Protein AF-A0A920SJ01-F1 (afdb_monomer_lite)

Structure (mmCIF, N/CA/C/O backbone):
data_AF-A0A920SJ01-F1
#
_entry.id   AF-A0A920SJ01-F1
#
loop_
_atom_site.group_PDB
_atom_site.id
_atom_site.type_symbol
_atom_site.label_atom_id
_atom_site.label_alt_id
_atom_site.label_comp_id
_atom_site.label_asym_id
_atom_site.label_entity_id
_atom_site.label_seq_id
_atom_site.pdbx_PDB_ins_code
_atom_site.Cartn_x
_atom_site.Cartn_y
_atom_site.Cartn_z
_atom_site.occupancy
_atom_site.B_iso_or_equiv
_atom_site.auth_seq_id
_atom_site.auth_comp_id
_atom_site.auth_asym_id
_atom_site.auth_atom_id
_atom_site.pdbx_PDB_model_num
ATOM 1 N N . MET A 1 1 ? 3.110 -0.658 -8.642 1.00 68.75 1 MET A N 1
ATOM 2 C CA . MET A 1 1 ? 3.047 -0.247 -10.064 1.00 68.75 1 MET A CA 1
ATOM 3 C C . MET A 1 1 ? 2.087 -1.084 -10.878 1.00 68.75 1 MET A C 1
ATOM 5 O O . MET A 1 1 ? 1.029 -0.572 -11.204 1.00 68.75 1 MET A O 1
ATOM 9 N N . LEU A 1 2 ? 2.403 -2.354 -11.153 1.00 75.12 2 LEU A N 1
ATOM 10 C CA . LEU A 1 2 ? 1.508 -3.231 -11.919 1.00 75.12 2 LEU A CA 1
ATOM 11 C C . LEU A 1 2 ? 0.122 -3.350 -11.266 1.00 75.12 2 LEU A C 1
ATOM 13 O O . LEU A 1 2 ? -0.879 -3.218 -11.954 1.00 75.12 2 LEU A O 1
ATOM 17 N N . PHE A 1 3 ? 0.070 -3.457 -9.933 1.00 76.31 3 PHE A N 1
ATOM 18 C CA . PHE A 1 3 ? -1.186 -3.419 -9.176 1.00 76.31 3 PHE A CA 1
ATOM 19 C C . PHE A 1 3 ? -1.975 -2.109 -9.367 1.00 76.31 3 PHE A C 1
ATOM 21 O O . PHE A 1 3 ? -3.155 -2.144 -9.679 1.00 76.31 3 PHE A O 1
ATOM 28 N N . VAL A 1 4 ? -1.325 -0.945 -9.260 1.00 74.44 4 VAL A N 1
ATOM 29 C CA . VAL A 1 4 ? -1.982 0.368 -9.433 1.00 74.44 4 VAL A CA 1
ATOM 30 C C . VAL A 1 4 ? -2.576 0.507 -10.838 1.00 74.44 4 VAL A C 1
ATOM 32 O O . VAL A 1 4 ? -3.744 0.849 -10.979 1.00 74.44 4 VAL A O 1
ATOM 35 N N . LEU A 1 5 ? -1.818 0.136 -11.874 1.00 72.31 5 LEU A N 1
ATOM 36 C CA . LEU A 1 5 ? -2.299 0.119 -13.261 1.00 72.31 5 LEU A CA 1
ATOM 37 C C . LEU A 1 5 ? -3.414 -0.909 -13.477 1.00 72.31 5 LEU A C 1
ATOM 39 O O . LEU A 1 5 ? -4.327 -0.677 -14.262 1.00 72.31 5 LEU A O 1
ATOM 43 N N . ARG A 1 6 ? -3.368 -2.049 -12.782 1.00 74.19 6 ARG A N 1
ATOM 44 C CA . ARG A 1 6 ? -4.427 -3.061 -12.848 1.00 74.19 6 ARG A CA 1
ATOM 45 C C . ARG A 1 6 ? -5.753 -2.530 -12.303 1.00 74.19 6 ARG A C 1
ATOM 47 O O . ARG A 1 6 ? -6.789 -2.819 -12.901 1.00 74.19 6 ARG A O 1
ATOM 54 N N . ILE A 1 7 ? -5.712 -1.793 -11.191 1.00 71.25 7 ILE A N 1
ATOM 55 C CA . ILE A 1 7 ? -6.897 -1.236 -10.525 1.00 71.25 7 ILE A CA 1
ATOM 56 C C . ILE A 1 7 ? -7.436 -0.017 -11.282 1.00 71.25 7 ILE A C 1
ATOM 58 O O . ILE A 1 7 ? -8.628 0.044 -11.571 1.00 71.25 7 ILE A O 1
ATOM 62 N N . TRP A 1 8 ? -6.567 0.934 -11.631 1.00 71.12 8 TRP A N 1
ATOM 63 C CA . TRP A 1 8 ? -6.970 2.246 -12.158 1.00 71.12 8 TRP A CA 1
ATOM 64 C C . TRP A 1 8 ? -6.822 2.388 -13.673 1.00 71.12 8 TRP A C 1
ATOM 66 O O . TRP A 1 8 ? -7.161 3.426 -14.243 1.00 71.12 8 TRP A O 1
ATOM 76 N N . GLY A 1 9 ? -6.329 1.358 -14.355 1.00 66.38 9 GLY A N 1
ATOM 77 C CA . GLY A 1 9 ? -6.113 1.400 -15.791 1.00 66.38 9 GLY A CA 1
ATOM 78 C C . GLY A 1 9 ? -4.948 2.310 -16.172 1.00 66.38 9 GLY A C 1
ATOM 79 O O . GLY A 1 9 ? -3.926 2.370 -15.491 1.00 66.38 9 GLY A O 1
ATOM 80 N N . SER A 1 10 ? -5.076 2.985 -17.314 1.00 67.25 10 SER A N 1
ATOM 81 C CA . SER A 1 10 ? -3.985 3.806 -17.837 1.00 67.25 10 SER A CA 1
ATOM 82 C C . SER A 1 10 ? -3.883 5.156 -17.131 1.00 67.25 10 SER A C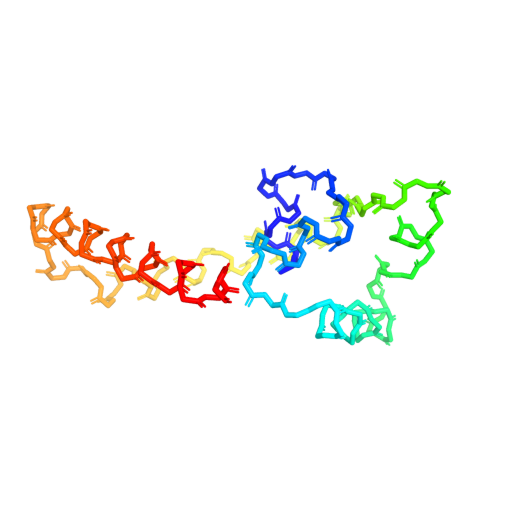 1
ATOM 84 O O . SER A 1 10 ? -4.885 5.856 -17.037 1.00 67.25 10 SER A O 1
ATOM 86 N N . GLN A 1 11 ? -2.682 5.547 -16.701 1.00 67.31 11 GLN A N 1
ATOM 87 C CA . GLN A 1 11 ? -2.461 6.716 -15.837 1.00 67.31 11 GLN A CA 1
ATOM 88 C C . GLN A 1 11 ? -1.304 7.588 -16.333 1.00 67.31 11 GLN A C 1
ATOM 90 O O . GLN A 1 11 ? -0.318 7.069 -16.855 1.00 67.31 11 GLN A O 1
ATOM 95 N N . GLU A 1 12 ? -1.392 8.909 -16.153 1.00 71.06 12 GLU A N 1
ATOM 96 C CA . GLU A 1 12 ? -0.252 9.813 -16.376 1.00 71.06 12 GLU A CA 1
ATOM 97 C C . GLU A 1 12 ? 0.899 9.454 -15.425 1.00 71.06 12 GLU A C 1
ATOM 99 O O . GLU A 1 12 ? 0.649 9.205 -14.249 1.00 71.06 12 GLU A O 1
ATOM 104 N N . SER A 1 13 ? 2.163 9.487 -15.858 1.00 72.00 13 SER A N 1
ATOM 105 C CA . SER A 1 13 ? 3.298 9.069 -15.003 1.00 72.00 13 SER A CA 1
ATOM 106 C C . SER A 1 13 ? 3.364 9.794 -13.650 1.00 72.00 13 SER A C 1
ATOM 108 O O . SER A 1 13 ? 3.711 9.194 -12.636 1.00 72.00 13 SER A O 1
ATOM 110 N N . ARG A 1 14 ? 2.997 11.082 -13.601 1.00 73.19 14 ARG A N 1
ATOM 111 C CA . ARG A 1 14 ? 2.929 11.840 -12.339 1.00 73.19 14 ARG A CA 1
ATOM 112 C C . ARG A 1 14 ? 1.801 11.342 -11.431 1.00 73.19 14 ARG A C 1
ATOM 114 O O . ARG A 1 14 ? 2.002 11.241 -10.226 1.00 73.19 14 ARG A O 1
ATOM 121 N N . GLN A 1 15 ? 0.640 11.040 -12.006 1.00 73.69 15 GLN A N 1
ATOM 122 C CA . GLN A 1 15 ? -0.504 10.511 -11.269 1.00 73.69 15 GLN A CA 1
ATOM 123 C C . GLN A 1 15 ? -0.214 9.096 -10.765 1.00 73.69 15 GLN A C 1
ATOM 125 O O . GLN A 1 15 ? -0.416 8.809 -9.594 1.00 73.69 15 GLN A O 1
ATOM 130 N N . LEU A 1 16 ? 0.384 8.263 -11.612 1.00 78.19 16 LEU A N 1
ATOM 131 C CA . LEU A 1 16 ? 0.810 6.912 -11.279 1.00 78.19 16 LEU A CA 1
ATOM 132 C C . LEU A 1 16 ? 1.814 6.887 -10.113 1.00 78.19 16 LEU A C 1
ATOM 134 O O . LEU A 1 16 ? 1.708 6.044 -9.224 1.00 78.19 16 LEU A O 1
ATOM 138 N N . ALA A 1 17 ? 2.781 7.811 -10.100 1.00 79.44 17 ALA A N 1
ATOM 139 C CA . ALA A 1 17 ? 3.722 7.960 -8.990 1.00 79.44 17 ALA A CA 1
ATOM 140 C C . ALA A 1 17 ? 2.999 8.312 -7.678 1.00 79.44 17 ALA A C 1
ATOM 142 O O . ALA A 1 17 ? 3.261 7.683 -6.653 1.00 79.44 17 ALA A O 1
ATOM 143 N N . GLY A 1 18 ? 2.053 9.257 -7.739 1.00 79.12 18 GLY A N 1
ATOM 144 C CA . GLY A 1 18 ? 1.209 9.636 -6.604 1.00 79.12 18 GLY A CA 1
ATOM 145 C C . GLY A 1 18 ? 0.364 8.472 -6.082 1.00 79.12 18 GLY A C 1
ATOM 146 O O . GLY A 1 18 ? 0.409 8.173 -4.896 1.00 79.12 18 GLY A O 1
ATOM 147 N N . GLU A 1 19 ? -0.321 7.747 -6.968 1.00 79.44 19 GLU A N 1
ATOM 148 C CA . GLU A 1 19 ? -1.168 6.597 -6.610 1.00 79.44 19 GLU A CA 1
ATOM 149 C C . GLU A 1 19 ? -0.380 5.420 -6.013 1.00 79.44 19 GLU A C 1
ATOM 151 O O . GLU A 1 19 ? -0.945 4.583 -5.312 1.00 79.44 19 GLU A O 1
ATOM 156 N N . ALA A 1 20 ? 0.927 5.339 -6.266 1.00 78.75 20 ALA A N 1
ATOM 157 C CA . ALA A 1 20 ? 1.799 4.357 -5.628 1.00 78.75 20 ALA A CA 1
ATOM 158 C C . ALA A 1 20 ? 2.577 4.875 -4.420 1.00 78.75 20 ALA A C 1
ATOM 160 O O . ALA A 1 20 ? 3.350 4.101 -3.855 1.00 78.75 20 ALA A O 1
ATOM 161 N N . GLY A 1 21 ? 2.423 6.149 -4.049 1.00 78.31 21 GLY A N 1
ATOM 162 C CA . GLY A 1 21 ? 3.159 6.749 -2.936 1.00 78.31 21 GLY A CA 1
ATOM 163 C C . GLY A 1 21 ? 4.676 6.754 -3.145 1.00 78.31 21 GLY A C 1
ATOM 164 O O . GLY A 1 21 ? 5.432 6.552 -2.197 1.00 78.31 21 GLY A O 1
ATOM 165 N N . ILE A 1 22 ? 5.145 6.928 -4.386 1.00 80.25 22 ILE A N 1
ATOM 166 C CA . ILE A 1 22 ? 6.578 6.961 -4.717 1.00 80.25 22 ILE A CA 1
ATOM 167 C C . ILE A 1 22 ? 6.952 8.238 -5.468 1.00 80.25 22 ILE A C 1
ATOM 169 O O . ILE A 1 22 ? 6.139 8.843 -6.162 1.00 80.25 22 ILE A O 1
ATOM 173 N N . SER A 1 23 ? 8.226 8.632 -5.392 1.00 80.06 23 SER A N 1
ATOM 174 C CA . SER A 1 23 ? 8.729 9.756 -6.188 1.00 80.06 23 SER A CA 1
ATOM 175 C C . SER A 1 23 ? 8.736 9.435 -7.692 1.00 80.06 23 SER A C 1
ATOM 177 O O . SER A 1 23 ? 8.873 8.277 -8.099 1.00 80.06 23 SER A O 1
ATOM 179 N N . GLY A 1 24 ? 8.689 10.466 -8.544 1.00 74.81 24 GLY A N 1
ATOM 180 C CA . GLY A 1 24 ? 8.811 10.293 -9.999 1.00 74.81 24 GLY A CA 1
ATOM 181 C C . GLY A 1 24 ? 10.149 9.674 -10.438 1.00 74.81 24 GLY A C 1
ATOM 182 O O . GLY A 1 24 ? 10.194 8.894 -11.392 1.00 74.81 24 GLY A O 1
ATOM 183 N N . GLY A 1 25 ? 11.237 9.952 -9.708 1.00 74.75 25 GLY A N 1
ATOM 184 C CA . GLY A 1 25 ? 12.541 9.322 -9.942 1.00 74.75 25 GLY A CA 1
ATOM 185 C C . GLY A 1 25 ? 12.52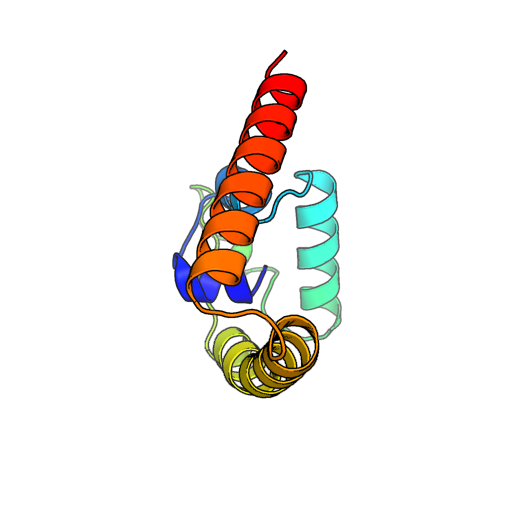5 7.827 -9.614 1.00 74.75 25 GLY A C 1
ATOM 186 O O . GLY A 1 25 ? 13.012 7.012 -10.399 1.00 74.75 25 GLY A O 1
ATOM 187 N N . THR A 1 26 ? 11.879 7.451 -8.505 1.00 81.88 26 THR A N 1
ATOM 188 C CA . THR A 1 26 ? 11.675 6.047 -8.115 1.00 81.88 26 THR A CA 1
ATOM 189 C C . THR A 1 26 ? 10.815 5.312 -9.141 1.00 81.88 26 THR A C 1
ATOM 191 O O . THR A 1 26 ? 11.165 4.207 -9.548 1.00 81.88 26 THR A O 1
ATOM 194 N N . LEU A 1 27 ? 9.729 5.936 -9.610 1.00 81.31 27 LEU A N 1
ATOM 195 C CA . LEU A 1 27 ? 8.882 5.377 -10.663 1.00 81.31 27 LEU A CA 1
ATOM 196 C C . LEU A 1 27 ? 9.692 5.076 -11.930 1.00 81.31 27 LEU A C 1
ATOM 198 O O . LEU A 1 27 ? 9.597 3.976 -12.470 1.00 81.31 27 LEU A O 1
ATOM 202 N N . THR A 1 28 ? 10.523 6.025 -12.365 1.00 78.31 28 THR A N 1
ATOM 203 C CA . THR A 1 28 ? 11.383 5.858 -13.547 1.00 78.31 28 THR A CA 1
ATOM 204 C C . THR A 1 28 ? 12.315 4.652 -13.387 1.00 78.31 28 THR A C 1
ATOM 206 O O . THR A 1 28 ? 12.345 3.783 -14.256 1.00 78.31 28 THR A O 1
ATOM 209 N N . GLY A 1 29 ? 12.993 4.523 -12.240 1.00 80.75 29 GLY A N 1
ATOM 210 C CA . GLY A 1 29 ? 13.888 3.388 -11.977 1.00 80.75 29 GLY A CA 1
ATOM 211 C C . GLY A 1 29 ? 13.176 2.029 -11.887 1.00 80.75 29 GLY A C 1
ATOM 212 O O . GLY A 1 29 ? 13.735 1.001 -12.287 1.00 80.75 29 GLY A O 1
ATOM 213 N N . VAL A 1 30 ? 11.931 2.002 -11.396 1.00 82.50 30 VAL A N 1
ATOM 214 C CA . VAL A 1 30 ? 11.086 0.796 -11.394 1.00 82.50 30 VAL A CA 1
ATOM 215 C C . VAL A 1 30 ? 10.703 0.401 -12.821 1.00 82.50 30 VAL A C 1
ATOM 217 O O . VAL A 1 30 ? 10.845 -0.770 -13.173 1.00 82.50 30 VAL A O 1
ATOM 220 N N . LEU A 1 31 ? 10.275 1.356 -13.654 1.00 77.88 31 LEU A N 1
ATOM 221 C CA . LEU A 1 31 ? 9.932 1.107 -15.059 1.00 77.88 31 LEU A CA 1
ATOM 222 C C . LEU A 1 31 ? 11.143 0.602 -15.859 1.00 77.88 31 LEU A C 1
ATOM 224 O O . LEU A 1 31 ? 11.018 -0.389 -16.576 1.00 77.88 31 LEU A O 1
ATOM 228 N N . ASP A 1 32 ? 12.327 1.186 -15.658 1.00 78.81 32 ASP A N 1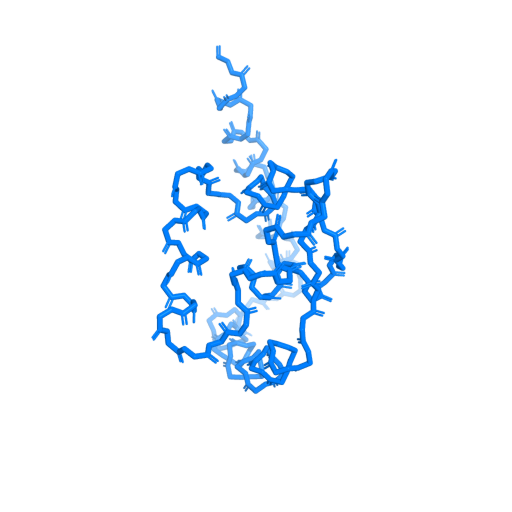
ATOM 229 C CA . ASP A 1 32 ? 13.575 0.712 -16.279 1.00 78.81 32 ASP A CA 1
ATOM 230 C C . ASP A 1 32 ? 13.955 -0.705 -15.826 1.00 78.81 32 ASP A C 1
ATOM 232 O O . ASP A 1 32 ? 14.507 -1.507 -16.583 1.00 78.81 32 ASP A O 1
ATOM 236 N N . THR A 1 33 ? 13.677 -1.036 -14.563 1.00 83.56 33 THR A N 1
ATOM 237 C CA . THR A 1 33 ? 13.961 -2.367 -14.016 1.00 83.56 33 THR A CA 1
ATOM 238 C C . THR A 1 33 ? 13.035 -3.431 -14.585 1.00 83.56 33 THR A C 1
ATOM 240 O O . THR A 1 33 ? 13.493 -4.541 -14.859 1.00 83.56 33 THR A O 1
ATOM 243 N N . LEU A 1 34 ? 11.758 -3.107 -14.774 1.00 76.62 34 LEU A N 1
ATOM 244 C CA . LEU A 1 34 ? 10.811 -3.991 -15.448 1.00 76.62 34 LEU A CA 1
ATOM 245 C C . LEU A 1 34 ? 11.237 -4.229 -16.908 1.00 76.62 34 LEU A C 1
ATOM 247 O O . LEU A 1 34 ? 11.248 -5.379 -17.349 1.00 76.62 34 LEU A O 1
ATOM 251 N N . GLU A 1 35 ? 11.731 -3.192 -17.591 1.00 74.12 35 GLU A N 1
ATOM 252 C CA . GLU A 1 35 ? 12.099 -3.246 -19.012 1.00 74.12 35 GLU A CA 1
ATOM 253 C C . GLU A 1 35 ? 13.302 -4.165 -19.199 1.00 74.12 35 GLU A C 1
ATOM 255 O O . GLU A 1 35 ? 13.285 -5.103 -19.996 1.00 74.12 35 GLU A O 1
ATOM 260 N N . ARG A 1 36 ? 14.317 -3.976 -18.350 1.00 78.88 36 ARG A N 1
ATOM 261 C CA . ARG A 1 36 ? 15.505 -4.832 -18.289 1.00 78.88 36 ARG A CA 1
ATOM 262 C C . ARG A 1 36 ? 15.176 -6.296 -17.983 1.00 78.88 36 ARG A C 1
ATOM 264 O O . ARG A 1 36 ? 15.930 -7.179 -18.376 1.00 78.88 36 ARG A O 1
ATOM 271 N N . LYS A 1 37 ? 14.078 -6.566 -17.272 1.00 79.94 37 LYS A N 1
ATOM 272 C CA . LYS A 1 37 ? 13.621 -7.926 -16.950 1.00 79.94 37 LYS A CA 1
ATOM 273 C C . LYS A 1 37 ? 12.748 -8.549 -18.048 1.00 79.94 37 LYS A C 1
ATOM 275 O O . LYS A 1 37 ? 12.195 -9.619 -17.823 1.00 79.94 37 LYS A O 1
ATOM 280 N N . GLY A 1 38 ? 12.635 -7.909 -19.214 1.00 66.38 38 GLY A N 1
ATOM 281 C CA . GLY A 1 38 ? 11.857 -8.413 -20.347 1.00 66.38 38 GLY A CA 1
ATOM 282 C C . GLY A 1 38 ? 10.355 -8.170 -20.219 1.00 66.38 38 GLY A C 1
ATOM 283 O O . GLY A 1 38 ? 9.586 -8.671 -21.035 1.00 66.38 38 GLY A O 1
ATOM 284 N N . TRP A 1 39 ? 9.931 -7.392 -19.221 1.00 65.50 39 TRP A N 1
ATOM 285 C CA . TRP A 1 39 ? 8.552 -6.939 -19.124 1.00 65.50 39 TRP A CA 1
ATOM 286 C C . TRP A 1 39 ? 8.403 -5.699 -20.001 1.00 65.50 39 TRP A C 1
ATOM 288 O O . TRP A 1 39 ? 9.258 -4.815 -19.947 1.00 65.50 39 TRP A O 1
ATOM 298 N N . PRO A 1 40 ? 7.352 -5.594 -20.823 1.00 56.72 40 PRO A N 1
ATOM 299 C CA . PRO A 1 40 ? 7.164 -4.426 -21.669 1.00 56.72 40 PRO A CA 1
ATOM 300 C C . PRO A 1 40 ? 6.862 -3.207 -20.792 1.00 56.72 40 PRO A C 1
ATOM 302 O O . PRO A 1 40 ? 5.726 -2.975 -20.400 1.00 56.72 40 PRO A O 1
ATOM 305 N N . SER A 1 41 ? 7.893 -2.432 -20.462 1.00 59.19 41 SER A N 1
ATOM 306 C CA . SER A 1 41 ? 7.774 -1.185 -19.691 1.00 59.19 41 SER A CA 1
ATOM 307 C C . SER A 1 41 ? 8.580 -0.020 -20.270 1.00 59.19 41 SER A C 1
ATOM 309 O O . SER A 1 41 ? 8.687 1.033 -19.648 1.00 59.19 41 SER A O 1
ATOM 311 N N . GLY A 1 42 ? 9.082 -0.182 -21.493 1.00 51.31 42 GLY A N 1
ATOM 312 C CA . GLY A 1 42 ? 9.805 0.846 -22.234 1.00 51.31 42 GLY A CA 1
ATOM 313 C C . GLY A 1 42 ? 8.929 1.565 -23.240 1.00 51.31 42 GLY A C 1
ATOM 314 O O . GLY A 1 42 ? 8.400 2.632 -22.964 1.00 51.31 42 GLY A O 1
ATOM 315 N N . GLU A 1 43 ? 8.743 0.988 -24.427 1.00 43.84 43 GLU A N 1
ATOM 316 C CA . GLU A 1 43 ? 8.075 1.687 -25.531 1.00 43.84 43 GLU A CA 1
ATOM 317 C C . GLU A 1 43 ? 6.557 1.846 -25.368 1.00 43.84 43 GLU A C 1
ATOM 319 O O . GLU A 1 43 ? 6.056 2.904 -25.712 1.00 43.84 43 GLU A O 1
ATOM 324 N N . GLN A 1 44 ? 5.807 0.892 -24.808 1.00 47.72 44 GLN A N 1
ATOM 325 C CA . GLN A 1 44 ? 4.350 1.063 -24.598 1.00 47.72 44 GLN A CA 1
ATOM 326 C C . GLN A 1 44 ? 4.003 1.976 -23.409 1.00 47.72 44 GLN A C 1
ATOM 328 O O . GLN A 1 44 ? 2.905 2.521 -23.350 1.00 47.72 44 GLN A O 1
ATOM 333 N N . PHE A 1 45 ? 4.949 2.171 -22.486 1.00 51.00 45 PHE A N 1
ATOM 334 C CA . PHE A 1 45 ? 4.822 3.091 -21.351 1.00 51.00 45 PHE A CA 1
ATOM 335 C C . PHE A 1 45 ? 5.424 4.479 -21.643 1.00 51.00 45 PHE A C 1
ATOM 337 O O . PHE A 1 45 ? 4.968 5.467 -21.074 1.00 51.00 45 PHE A O 1
ATOM 344 N N . ARG A 1 46 ? 6.423 4.578 -22.542 1.00 43.97 46 ARG A N 1
ATOM 345 C CA . ARG A 1 46 ? 7.075 5.841 -22.955 1.00 43.97 46 ARG A CA 1
ATOM 346 C C . ARG A 1 46 ? 6.550 6.433 -24.267 1.00 43.97 46 ARG A C 1
ATOM 348 O O . ARG A 1 46 ? 6.579 7.653 -24.408 1.00 43.97 46 ARG A O 1
ATOM 355 N N . LYS A 1 47 ? 6.090 5.639 -25.245 1.00 42.53 47 LYS A N 1
ATOM 356 C CA . LYS A 1 47 ? 5.543 6.155 -26.517 1.00 42.53 47 LYS A CA 1
ATOM 357 C C . LYS A 1 47 ? 4.032 6.302 -26.440 1.00 42.53 47 LYS A C 1
ATOM 359 O O . LYS A 1 47 ? 3.331 5.476 -26.998 1.00 42.53 47 LYS A O 1
ATOM 364 N N . ILE A 1 48 ? 3.553 7.409 -25.885 1.00 43.12 48 ILE A N 1
ATOM 365 C CA . ILE A 1 48 ? 2.518 8.239 -26.523 1.00 43.12 48 ILE A CA 1
ATOM 366 C C . ILE A 1 48 ? 2.825 9.669 -26.078 1.00 43.12 48 ILE A C 1
ATOM 368 O O . ILE A 1 48 ? 3.075 9.899 -24.898 1.00 43.12 48 ILE A O 1
ATOM 372 N N . GLY A 1 49 ? 2.829 10.629 -27.007 1.00 40.34 49 GLY A N 1
ATOM 373 C CA . GLY A 1 49 ? 3.155 12.048 -26.789 1.00 40.34 49 GLY A CA 1
ATOM 374 C C . GLY A 1 49 ? 2.211 12.827 -25.857 1.00 40.34 49 GLY A C 1
ATOM 375 O O . GLY A 1 49 ? 2.002 14.014 -26.070 1.00 40.34 49 GLY A O 1
ATOM 376 N N . ALA A 1 50 ? 1.632 12.164 -24.853 1.00 45.00 50 ALA A N 1
ATOM 377 C CA . ALA A 1 50 ? 0.757 12.709 -23.823 1.00 45.00 50 ALA A CA 1
ATOM 378 C C . ALA A 1 50 ? 0.779 11.872 -22.515 1.00 45.00 50 ALA A C 1
ATOM 380 O O . ALA A 1 50 ? -0.260 11.711 -21.897 1.00 45.00 50 ALA A O 1
ATOM 381 N N . GLY A 1 51 ? 1.917 11.272 -22.130 1.00 51.19 51 GLY A N 1
ATOM 382 C CA . GLY A 1 51 ? 2.224 10.917 -20.728 1.00 51.19 51 GLY A CA 1
ATOM 383 C C . GLY A 1 51 ? 1.498 9.741 -20.043 1.00 51.19 51 GLY A C 1
ATOM 384 O O . GLY A 1 51 ? 1.790 9.480 -18.876 1.00 51.19 51 GLY A O 1
ATOM 385 N N . ARG A 1 52 ? 0.625 8.983 -20.723 1.00 50.66 52 ARG A N 1
ATOM 386 C CA . ARG A 1 52 ? -0.135 7.861 -20.121 1.00 50.66 52 ARG A CA 1
ATOM 387 C C . ARG A 1 52 ? 0.537 6.485 -20.247 1.00 50.66 52 ARG A C 1
ATOM 389 O O . ARG A 1 52 ? 0.840 6.034 -21.344 1.00 50.66 52 ARG A O 1
ATOM 396 N N . SER A 1 53 ? 0.663 5.793 -19.116 1.00 56.81 53 SER A N 1
ATOM 397 C CA . SER A 1 53 ? 1.088 4.394 -18.946 1.00 56.81 53 SER A CA 1
ATOM 398 C C . SER A 1 53 ? -0.101 3.443 -19.098 1.00 56.81 53 SER A C 1
ATOM 400 O O . SER A 1 53 ? -1.106 3.712 -18.457 1.00 56.81 53 SER A O 1
ATOM 402 N N . GLN A 1 54 ? -0.024 2.348 -19.872 1.00 56.50 54 GLN A N 1
ATOM 403 C CA . GLN A 1 54 ? -1.143 1.395 -20.049 1.00 56.50 54 GLN A CA 1
ATOM 404 C C . GLN A 1 54 ? -0.922 0.041 -19.344 1.00 56.50 54 GLN A C 1
ATOM 406 O O . GLN A 1 54 ? 0.208 -0.442 -19.310 1.00 56.50 54 GLN A O 1
ATOM 411 N N . PRO A 1 55 ? -1.974 -0.626 -18.824 1.00 59.38 55 PRO A N 1
ATOM 412 C CA . PRO A 1 55 ? -1.860 -1.978 -18.275 1.00 59.38 55 PRO A CA 1
ATOM 413 C C . PRO A 1 55 ? -1.529 -2.993 -19.377 1.00 59.38 55 PRO A C 1
ATOM 415 O O . PRO A 1 55 ? -2.185 -3.022 -20.417 1.00 59.38 55 PRO A O 1
ATOM 418 N N . HIS A 1 56 ? -0.543 -3.855 -19.134 1.00 65.75 56 HIS A N 1
ATOM 419 C CA . HIS A 1 56 ? -0.164 -4.931 -20.051 1.00 65.75 56 HIS A CA 1
ATOM 420 C C . HIS A 1 56 ? -0.715 -6.283 -19.574 1.00 65.75 56 HIS A C 1
ATOM 422 O O . HIS A 1 56 ? -0.773 -6.529 -18.369 1.00 65.75 56 HIS A O 1
ATOM 428 N N . SER A 1 57 ? -1.069 -7.182 -20.500 1.00 64.75 57 SER A N 1
ATOM 429 C CA . SER A 1 57 ? -1.650 -8.497 -20.180 1.00 64.75 57 SER A CA 1
ATOM 430 C C . SER A 1 57 ? -0.752 -9.333 -19.267 1.00 64.75 57 SER A C 1
ATOM 432 O O . SER A 1 57 ? -1.230 -9.809 -18.244 1.00 64.75 57 SER A O 1
ATOM 434 N N . ALA A 1 58 ? 0.555 -9.403 -19.539 1.00 64.50 58 ALA A N 1
ATOM 435 C CA . ALA A 1 58 ? 1.484 -10.115 -18.657 1.00 64.50 58 ALA A CA 1
ATOM 436 C C . ALA A 1 58 ? 1.601 -9.442 -17.272 1.00 64.50 58 ALA A C 1
ATOM 438 O O . ALA A 1 58 ? 1.751 -10.107 -16.253 1.00 64.50 58 ALA A O 1
ATOM 439 N N . GLY A 1 59 ? 1.480 -8.110 -17.203 1.00 67.19 59 GLY A N 1
ATOM 440 C CA . GLY A 1 59 ? 1.448 -7.393 -15.926 1.00 67.19 59 GLY A CA 1
ATOM 441 C C . GLY A 1 59 ? 0.200 -7.719 -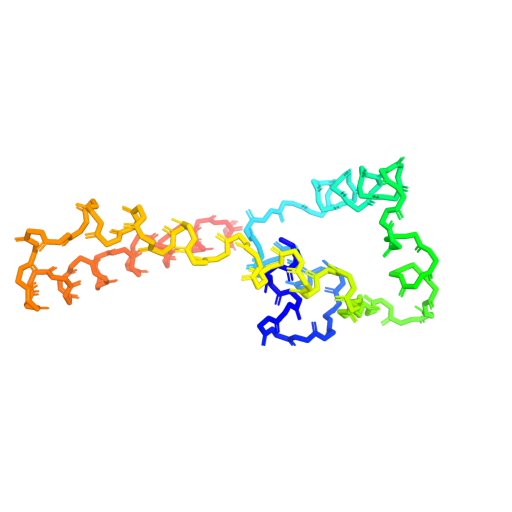15.102 1.00 67.19 59 GLY A C 1
ATOM 442 O O . GLY A 1 59 ? 0.289 -7.827 -13.882 1.00 67.19 59 GLY A O 1
ATOM 443 N N . ASN A 1 60 ? -0.943 -7.916 -15.765 1.00 71.25 60 ASN A N 1
ATOM 444 C CA . ASN A 1 60 ? -2.167 -8.370 -15.114 1.00 71.25 60 ASN A CA 1
ATOM 445 C C . ASN A 1 60 ? -2.018 -9.807 -14.608 1.00 71.25 60 ASN A C 1
ATOM 447 O O . ASN A 1 60 ? -2.370 -10.060 -13.465 1.00 71.25 60 ASN A O 1
ATOM 451 N N . GLU A 1 61 ? -1.446 -10.714 -15.404 1.00 76.44 61 GLU A N 1
ATOM 452 C CA . GLU A 1 61 ? -1.200 -12.108 -14.999 1.00 76.44 61 GLU A CA 1
ATOM 453 C C . GLU A 1 61 ? -0.351 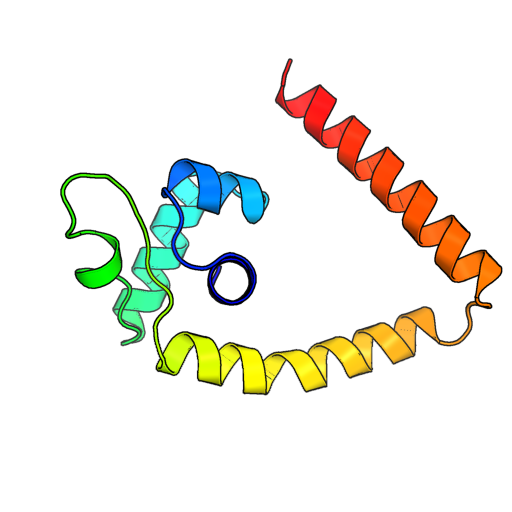-12.196 -13.724 1.00 76.44 61 GLU A C 1
ATOM 455 O O . GLU A 1 61 ? -0.723 -12.908 -12.796 1.00 76.44 61 GLU A O 1
ATOM 460 N N . VAL A 1 62 ? 0.715 -11.396 -13.613 1.00 80.31 62 VAL A N 1
ATOM 461 C CA . VAL A 1 62 ? 1.535 -11.331 -12.387 1.00 80.31 62 VAL A CA 1
ATOM 462 C C . VAL A 1 62 ? 0.729 -10.860 -11.181 1.00 80.31 62 VAL A C 1
ATOM 464 O O . VAL A 1 62 ? 0.899 -11.375 -10.079 1.00 80.31 62 VAL A O 1
ATOM 467 N N . VAL A 1 63 ? -0.129 -9.853 -11.357 1.00 82.06 63 VAL A N 1
ATOM 468 C CA . VAL A 1 63 ? -0.967 -9.363 -10.256 1.00 82.06 63 VAL A CA 1
ATOM 469 C C . VAL A 1 63 ? -1.968 -10.442 -9.837 1.00 82.06 63 VAL A C 1
ATOM 471 O O . VAL A 1 63 ? -2.093 -10.704 -8.645 1.00 82.06 63 VAL A O 1
ATOM 474 N N . GLU A 1 64 ? -2.627 -11.110 -10.784 1.00 83.94 64 GLU A N 1
ATOM 475 C CA . GLU A 1 64 ? -3.561 -12.208 -10.487 1.00 83.94 64 GLU A CA 1
ATOM 476 C C . GLU A 1 64 ? -2.859 -13.406 -9.815 1.00 83.94 64 GLU A C 1
ATOM 478 O O . GLU A 1 64 ? -3.459 -14.078 -8.980 1.00 83.94 64 GLU A O 1
ATOM 483 N N . GLU A 1 65 ? -1.581 -13.652 -10.115 1.00 85.62 65 GLU A N 1
ATOM 484 C CA . GLU A 1 65 ? -0.781 -14.697 -9.465 1.00 85.62 65 GLU A CA 1
ATOM 485 C C . GLU A 1 65 ? -0.384 -14.326 -8.025 1.00 85.62 65 GLU A C 1
ATOM 487 O O . GLU A 1 65 ? -0.477 -15.148 -7.112 1.00 85.62 65 GLU A O 1
ATOM 492 N N . VAL A 1 66 ? 0.056 -13.084 -7.799 1.00 86.94 66 VAL A N 1
ATOM 493 C CA . VAL A 1 66 ? 0.640 -12.659 -6.515 1.00 86.94 66 VAL A CA 1
ATOM 494 C C . VAL A 1 66 ? -0.423 -12.269 -5.485 1.00 86.94 66 VAL A C 1
ATOM 496 O O . VAL A 1 66 ? -0.262 -12.560 -4.296 1.00 86.94 66 VAL A O 1
ATOM 499 N N . MET A 1 67 ? -1.513 -11.620 -5.909 1.00 85.69 67 MET A N 1
ATOM 500 C CA . MET A 1 67 ? -2.519 -11.077 -4.986 1.00 85.69 67 MET A CA 1
ATOM 501 C C . MET A 1 67 ? -3.173 -12.132 -4.078 1.00 85.69 67 MET A C 1
ATOM 503 O O . MET A 1 67 ? -3.346 -11.844 -2.896 1.00 85.69 67 MET A O 1
ATOM 507 N N . PRO A 1 68 ? -3.490 -13.362 -4.528 1.00 90.81 68 PRO A N 1
ATOM 508 C CA . PRO A 1 68 ? -4.031 -14.392 -3.641 1.00 90.81 68 PRO A CA 1
ATOM 509 C C . PRO A 1 68 ? -3.092 -14.778 -2.491 1.00 90.81 68 PRO A C 1
ATOM 511 O O . PRO A 1 68 ? -3.554 -15.018 -1.375 1.00 90.81 68 PRO A O 1
ATOM 514 N N . ALA A 1 69 ? -1.780 -14.841 -2.745 1.00 89.25 69 ALA A N 1
ATOM 515 C CA . ALA A 1 69 ? -0.793 -15.114 -1.703 1.00 89.25 69 ALA A CA 1
ATOM 516 C C . ALA A 1 69 ? -0.686 -13.930 -0.734 1.00 89.25 69 ALA A C 1
ATOM 518 O O . ALA A 1 69 ? -0.710 -14.128 0.476 1.00 89.25 69 ALA A O 1
ATOM 519 N N . PHE A 1 70 ? -0.660 -12.704 -1.262 1.00 86.06 70 PHE A N 1
ATOM 520 C CA . PHE A 1 70 ? -0.640 -11.490 -0.448 1.00 86.06 70 PHE A CA 1
ATOM 521 C C . PHE A 1 70 ? -1.864 -11.388 0.477 1.00 86.06 70 PHE A C 1
ATOM 523 O O . PHE A 1 70 ? -1.710 -11.236 1.686 1.00 86.06 70 PHE A O 1
ATOM 530 N N . ASN A 1 71 ? -3.073 -11.558 -0.069 1.00 87.44 71 ASN A N 1
ATOM 531 C CA . ASN A 1 71 ? -4.325 -11.485 0.690 1.00 87.44 71 ASN A CA 1
ATOM 532 C C . ASN A 1 71 ? -4.404 -12.561 1.782 1.00 87.44 71 ASN A C 1
ATOM 534 O O . ASN A 1 71 ? -5.009 -12.339 2.827 1.00 87.44 71 ASN A O 1
ATOM 538 N N . ARG A 1 72 ? -3.807 -13.740 1.554 1.00 91.50 72 ARG A N 1
ATOM 539 C CA . ARG A 1 72 ? -3.734 -14.800 2.568 1.00 91.50 72 ARG A CA 1
ATOM 540 C C . ARG A 1 72 ? -2.908 -14.352 3.768 1.00 91.50 72 ARG A C 1
ATOM 542 O O . ARG A 1 72 ? -3.359 -14.524 4.893 1.00 91.50 72 ARG A O 1
ATOM 549 N N . GLU A 1 73 ? -1.729 -13.790 3.532 1.00 92.12 73 GLU A N 1
ATOM 550 C CA . GLU A 1 73 ? -0.874 -13.290 4.611 1.00 92.12 73 GLU A CA 1
ATOM 551 C C . GLU A 1 73 ? -1.529 -12.107 5.337 1.00 92.12 73 GLU A C 1
ATOM 553 O O . GLU A 1 73 ? -1.522 -12.056 6.564 1.00 92.12 73 GLU A O 1
ATOM 558 N N . GLU A 1 74 ? -2.182 -11.198 4.606 1.00 90.31 74 GLU A N 1
ATOM 559 C CA . GLU A 1 74 ? -2.953 -10.102 5.207 1.00 90.31 74 GLU A CA 1
ATOM 560 C C . GLU A 1 74 ? -4.072 -10.627 6.121 1.00 90.31 74 GLU A C 1
ATOM 562 O O . GLU A 1 74 ? -4.217 -10.166 7.257 1.00 90.31 74 GLU A O 1
ATOM 567 N N . ALA A 1 75 ? -4.817 -11.640 5.670 1.00 90.81 75 ALA A N 1
ATOM 568 C CA . ALA A 1 75 ? -5.865 -12.277 6.463 1.00 90.81 75 ALA A CA 1
ATOM 569 C C . ALA A 1 75 ? -5.314 -13.005 7.700 1.00 90.81 75 ALA A C 1
ATOM 571 O O . ALA A 1 75 ? -5.976 -13.027 8.731 1.00 90.81 75 ALA A O 1
ATOM 572 N N . LEU A 1 76 ? -4.105 -13.573 7.637 1.00 91.69 76 LEU A N 1
ATOM 573 C CA . LEU A 1 76 ? -3.462 -14.190 8.803 1.00 91.69 76 LEU A CA 1
ATOM 574 C C . LEU A 1 76 ? -3.070 -13.149 9.855 1.00 91.69 76 LEU A C 1
ATOM 576 O O . LEU A 1 76 ? -3.254 -13.379 11.045 1.00 91.69 76 LEU A O 1
ATOM 580 N N . VAL A 1 77 ? -2.543 -12.001 9.425 1.00 93.06 77 VAL A N 1
ATOM 581 C CA . VAL A 1 77 ? -2.094 -10.938 10.339 1.00 93.06 77 VAL A CA 1
ATOM 582 C C . VAL A 1 77 ? -3.273 -10.193 10.969 1.00 93.06 77 VAL A C 1
ATOM 584 O O . VAL A 1 77 ? -3.163 -9.699 12.089 1.00 93.06 77 VAL A O 1
ATOM 587 N N . THR A 1 78 ? -4.399 -10.102 10.263 1.00 93.06 78 THR A N 1
ATOM 588 C CA . THR A 1 78 ? -5.578 -9.341 10.705 1.00 93.06 78 THR A CA 1
ATOM 589 C C . THR A 1 78 ? -6.738 -10.209 11.196 1.00 93.06 78 THR A C 1
ATOM 591 O O . THR A 1 78 ? -7.731 -9.671 11.677 1.00 93.06 78 THR A O 1
ATOM 594 N N . GLY A 1 79 ? -6.618 -11.536 11.108 1.00 92.25 79 GLY A N 1
ATOM 595 C CA . GLY A 1 79 ? -7.719 -12.482 11.316 1.00 92.25 79 GLY A CA 1
ATOM 596 C C . GLY A 1 79 ? -8.256 -12.581 12.743 1.00 92.25 79 GLY A C 1
ATOM 597 O O . GLY A 1 79 ? -9.376 -13.049 12.926 1.00 92.25 79 GLY A O 1
ATOM 598 N N . ASP A 1 80 ? -7.495 -12.117 13.736 1.00 96.19 80 ASP A N 1
ATOM 599 C CA . ASP A 1 80 ? -7.937 -12.074 15.137 1.00 96.19 80 ASP A CA 1
ATOM 600 C C . ASP A 1 80 ? -8.756 -10.813 15.467 1.00 96.19 80 ASP A C 1
ATOM 602 O O . ASP A 1 80 ? -9.315 -10.711 16.559 1.00 96.19 80 ASP A O 1
ATOM 606 N N . LEU A 1 81 ? -8.835 -9.846 14.545 1.00 96.50 81 LEU A N 1
ATOM 607 C CA . LEU A 1 81 ? -9.645 -8.646 14.728 1.00 96.50 81 LEU A CA 1
ATOM 608 C C . LEU A 1 81 ? -11.119 -8.966 14.487 1.00 96.50 81 LEU A C 1
ATOM 610 O O . LEU A 1 81 ? -11.496 -9.544 13.467 1.00 96.50 81 LEU A O 1
ATOM 614 N N . THR A 1 82 ? -11.971 -8.506 15.396 1.00 97.50 82 THR A N 1
ATOM 615 C CA . THR A 1 82 ? -13.411 -8.418 15.142 1.00 97.50 82 THR A CA 1
ATOM 616 C C . THR A 1 82 ? -13.709 -7.409 14.028 1.00 97.50 82 THR A C 1
ATOM 618 O O . THR A 1 82 ? -12.898 -6.530 13.725 1.00 97.50 82 THR A O 1
ATOM 621 N N . ASP A 1 83 ? -14.910 -7.476 13.448 1.00 95.81 83 ASP A N 1
ATOM 622 C CA . ASP A 1 83 ? -15.343 -6.531 12.410 1.00 95.81 83 ASP A CA 1
ATOM 623 C C . ASP A 1 83 ? -15.249 -5.061 12.875 1.00 95.81 83 ASP A C 1
ATOM 625 O O . ASP A 1 83 ? -14.827 -4.186 12.114 1.00 95.81 83 ASP A O 1
ATOM 629 N N . ASP A 1 84 ? -15.577 -4.788 14.143 1.00 97.62 84 ASP A N 1
ATOM 630 C CA . ASP A 1 84 ? -15.493 -3.448 14.737 1.00 97.62 84 ASP A CA 1
ATOM 631 C C . ASP A 1 84 ? -14.038 -2.979 14.902 1.00 97.62 84 ASP A C 1
ATOM 633 O O . ASP A 1 84 ? -13.715 -1.815 14.634 1.00 97.62 84 ASP A O 1
ATOM 637 N N . GLU A 1 85 ? -13.136 -3.873 15.310 1.00 97.38 85 GLU A N 1
ATOM 638 C CA . GLU A 1 85 ? -11.706 -3.577 15.436 1.00 97.38 85 GLU A CA 1
ATOM 639 C C . GLU A 1 85 ? -11.054 -3.363 14.070 1.00 97.38 85 GLU A C 1
ATOM 641 O O . GLU A 1 85 ? -10.284 -2.415 13.900 1.00 97.38 85 GLU A O 1
ATOM 646 N N . MET A 1 86 ? -11.418 -4.172 13.074 1.00 96.75 86 MET A N 1
ATOM 647 C CA . MET A 1 86 ? -11.000 -3.992 11.685 1.00 96.75 86 MET A CA 1
ATOM 648 C C . MET A 1 86 ? -11.467 -2.633 11.145 1.00 96.75 86 MET A C 1
ATOM 650 O O . MET A 1 86 ? -10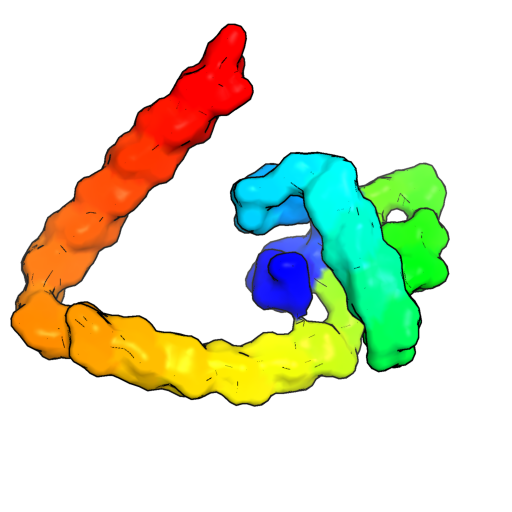.682 -1.874 10.566 1.00 96.75 86 MET A O 1
ATOM 654 N N . ALA A 1 87 ? -12.732 -2.270 11.379 1.00 95.44 87 ALA A N 1
ATOM 655 C CA . ALA A 1 87 ? -13.277 -0.977 10.974 1.00 95.44 87 ALA A CA 1
ATOM 656 C C . ALA A 1 87 ? -12.568 0.195 11.676 1.00 95.44 87 ALA A C 1
ATOM 658 O O . ALA A 1 87 ? -12.273 1.223 11.049 1.00 95.44 87 ALA A O 1
ATOM 659 N N . MET A 1 88 ? -12.251 0.045 12.965 1.00 97.44 88 MET A N 1
ATOM 660 C CA . MET A 1 88 ? -11.478 1.028 13.722 1.00 97.44 88 MET A CA 1
ATOM 661 C C . MET A 1 88 ? -10.062 1.178 13.160 1.00 97.44 88 MET A C 1
ATOM 663 O O . MET A 1 88 ? -9.623 2.303 12.911 1.00 97.44 88 MET A O 1
ATOM 667 N N . LEU A 1 89 ? -9.363 0.069 12.910 1.00 96.19 89 LEU A N 1
ATOM 668 C CA . LEU A 1 89 ? -8.022 0.064 12.333 1.00 96.19 89 LEU A CA 1
ATOM 669 C C . LEU A 1 89 ? -8.009 0.775 10.976 1.00 96.19 89 LEU A C 1
ATOM 671 O O . LEU A 1 89 ? -7.214 1.694 10.772 1.00 96.19 89 LEU A O 1
ATOM 675 N N . ALA A 1 90 ? -8.944 0.437 10.086 1.00 94.19 90 ALA A N 1
ATOM 676 C CA . ALA A 1 90 ? -9.082 1.092 8.789 1.00 94.19 90 ALA A CA 1
ATOM 677 C C . ALA A 1 90 ? -9.295 2.610 8.930 1.00 94.19 90 ALA A C 1
ATOM 679 O O . ALA A 1 90 ? -8.687 3.404 8.206 1.00 94.19 90 ALA A O 1
ATOM 680 N N . ARG A 1 91 ? -10.124 3.045 9.890 1.00 97.12 91 ARG A N 1
ATOM 681 C CA . ARG A 1 91 ? -10.339 4.471 10.177 1.00 97.12 91 ARG A CA 1
ATOM 682 C C . ARG A 1 91 ? -9.061 5.161 10.655 1.00 97.12 91 ARG A C 1
ATOM 684 O O . ARG A 1 91 ? -8.801 6.293 10.246 1.00 97.12 91 ARG A O 1
ATOM 691 N N . LEU A 1 92 ? -8.294 4.523 11.537 1.00 96.62 92 LEU A N 1
ATOM 692 C CA . LEU A 1 92 ? -7.051 5.082 12.070 1.00 96.62 92 LEU A CA 1
ATOM 693 C C . LEU A 1 92 ? -5.964 5.165 10.993 1.00 96.62 92 LEU A C 1
ATOM 695 O O . LEU A 1 92 ? -5.342 6.216 10.858 1.00 96.62 92 LEU A O 1
ATOM 699 N N . LEU A 1 93 ? -5.803 4.128 10.167 1.00 94.75 93 LEU A N 1
ATOM 700 C CA . LEU A 1 93 ? -4.865 4.133 9.040 1.00 94.75 93 LEU A CA 1
ATOM 701 C C . LEU A 1 93 ? -5.182 5.244 8.032 1.00 94.75 93 LEU A C 1
ATOM 703 O O . LEU A 1 93 ? -4.275 5.961 7.618 1.00 94.75 93 LEU A O 1
ATOM 707 N N . ARG A 1 94 ? -6.464 5.471 7.703 1.00 90.88 94 ARG A N 1
ATOM 708 C CA . ARG A 1 94 ? -6.866 6.601 6.840 1.00 90.88 94 ARG A CA 1
ATOM 709 C C . ARG A 1 94 ? -6.480 7.956 7.429 1.00 90.88 94 ARG A C 1
ATOM 711 O O . ARG A 1 94 ? -6.036 8.827 6.693 1.00 90.88 94 ARG A O 1
ATOM 718 N N . LYS A 1 95 ? -6.623 8.144 8.747 1.00 93.25 95 LYS A N 1
ATOM 719 C CA . LYS A 1 95 ? -6.199 9.389 9.413 1.00 93.25 95 LYS A CA 1
ATOM 720 C C . LYS A 1 95 ? -4.688 9.595 9.338 1.00 93.25 95 LYS A C 1
ATOM 722 O O . LYS A 1 95 ? -4.246 10.721 9.122 1.00 93.25 95 LYS A O 1
ATOM 727 N N . VAL A 1 96 ? -3.912 8.528 9.536 1.00 92.12 96 VAL A N 1
ATOM 728 C CA . VAL A 1 96 ? -2.450 8.573 9.402 1.00 92.12 96 VAL A CA 1
ATOM 729 C C . VAL A 1 96 ? -2.073 8.958 7.974 1.00 92.12 96 VAL A C 1
ATOM 731 O O . VAL A 1 96 ? -1.330 9.917 7.803 1.00 92.12 96 VAL A O 1
ATOM 734 N N . LEU A 1 97 ? -2.655 8.292 6.971 1.00 85.31 97 LEU A N 1
ATOM 735 C CA . LEU A 1 97 ? -2.397 8.575 5.558 1.00 85.31 97 LEU A CA 1
ATOM 736 C C . LEU A 1 97 ? -2.702 10.038 5.200 1.00 85.31 97 LEU A C 1
ATOM 738 O O . LEU A 1 97 ? -1.831 10.722 4.677 1.00 85.31 97 LEU A O 1
ATOM 742 N N . GLN A 1 98 ? -3.881 10.541 5.583 1.00 87.19 98 GLN A N 1
ATOM 743 C CA . GLN A 1 98 ? -4.275 11.940 5.375 1.00 87.19 98 GLN A CA 1
ATOM 744 C C . GLN A 1 98 ? -3.266 12.918 5.999 1.00 87.19 98 GLN A C 1
ATOM 746 O O . GLN A 1 98 ? -2.897 13.917 5.394 1.00 87.19 98 GLN A O 1
ATOM 751 N N . THR A 1 99 ? -2.786 12.616 7.209 1.00 89.38 99 THR A N 1
ATOM 752 C CA . THR A 1 99 ? -1.800 13.462 7.899 1.00 89.38 99 THR A CA 1
ATOM 753 C C . THR A 1 99 ? -0.469 13.483 7.150 1.00 89.38 99 THR A C 1
ATOM 755 O O . THR A 1 99 ? 0.169 14.529 7.066 1.00 89.38 99 THR A O 1
ATOM 758 N N . THR A 1 100 ? -0.033 12.343 6.611 1.00 85.31 100 THR A N 1
ATOM 759 C CA . THR A 1 100 ? 1.192 12.254 5.808 1.00 85.31 100 THR A CA 1
ATOM 760 C C . THR A 1 100 ? 1.055 13.020 4.491 1.00 85.31 100 THR A C 1
ATOM 762 O O . THR A 1 100 ? 1.950 13.787 4.150 1.00 85.31 100 THR A O 1
ATOM 765 N N . GLU A 1 101 ? -0.076 12.894 3.797 1.00 81.19 101 GLU A N 1
ATOM 766 C CA . GLU A 1 101 ? -0.360 13.642 2.562 1.00 81.19 101 GLU A CA 1
ATOM 767 C C . GLU A 1 101 ? -0.374 15.165 2.793 1.00 81.19 101 GLU A C 1
ATOM 769 O O . GLU A 1 101 ? 0.174 15.929 1.992 1.00 81.19 101 GLU A O 1
ATOM 774 N N . ASP A 1 102 ? -0.943 15.614 3.916 1.00 83.50 102 ASP A N 1
ATOM 775 C CA . ASP A 1 102 ? -0.956 17.026 4.312 1.00 83.50 102 ASP A CA 1
ATOM 776 C C . ASP A 1 102 ? 0.454 17.560 4.626 1.00 83.50 102 ASP A C 1
ATOM 778 O O . ASP A 1 102 ? 0.725 18.747 4.428 1.00 83.50 102 ASP A O 1
ATOM 782 N N . LEU A 1 103 ? 1.356 16.709 5.132 1.00 78.38 103 LEU A N 1
ATOM 783 C CA . LEU A 1 103 ? 2.753 17.069 5.394 1.00 78.38 103 LEU A CA 1
ATOM 784 C C . LEU A 1 103 ? 3.565 17.193 4.102 1.00 78.38 103 LEU A C 1
ATOM 786 O O . LEU A 1 103 ? 4.330 18.144 3.983 1.00 78.38 103 LEU A O 1
ATOM 790 N N . ASP A 1 104 ? 3.369 16.289 3.141 1.00 69.31 104 ASP A N 1
ATOM 791 C CA . ASP A 1 104 ? 4.045 16.333 1.833 1.00 69.31 104 ASP A CA 1
ATOM 792 C C . ASP A 1 104 ? 3.560 17.498 0.948 1.00 69.31 104 ASP A C 1
ATOM 794 O O . ASP A 1 104 ? 4.244 17.902 0.006 1.00 69.31 104 ASP A O 1
ATOM 798 N N . SER A 1 105 ? 2.377 18.047 1.242 1.00 65.88 105 SER A N 1
ATOM 799 C CA . SER A 1 105 ? 1.769 19.167 0.509 1.00 65.88 105 SER A CA 1
ATOM 800 C C . SER A 1 105 ? 2.165 20.558 1.036 1.00 65.88 105 SER A C 1
ATOM 802 O O . SER A 1 105 ? 1.707 21.563 0.483 1.00 65.88 105 SER A O 1
ATOM 804 N N . ARG A 1 106 ? 2.969 20.634 2.105 1.00 54.72 106 ARG A N 1
ATOM 805 C CA . ARG A 1 106 ? 3.468 21.875 2.727 1.00 54.72 106 ARG A CA 1
ATOM 806 C C . ARG A 1 106 ? 4.878 22.224 2.269 1.00 54.72 106 ARG A C 1
ATOM 808 O O . ARG A 1 106 ? 5.128 23.441 2.120 1.00 54.72 106 ARG A O 1
#

pLDDT: mean 76.91, std 14.93, range [40.34, 97.62]

Sequence (106 aa):
MLFVLRIWGSQESRQLAGEAGISGGTLTGVLDTLERKGWPSGEQFRKIGAGRSQPHSAGNEVVEEVMPAFNREEALVTGDLTDDEMAMLARLLRKVLQTTEDLDSR

Secondary structure (DSSP, 8-state):
-HHHHHHH-SEEHHHHHHHTT--HHHHHHHHHHHHHTTSS-SHHHH-STT-EE---HHHHHHHHHHHHHHHHHHHHHHTTS-HHHHHHHHHHHHHHHHHHHHHHT-

Radius of gyration: 16.68 Å; chains: 1; bounding box: 31×37×42 Å

Foldseek 3Di:
DLVQCLVPFKDALVVSCVSVVHDSVVSVVVLVVCVVVVHPSPCQQPPDPGRIGGRDPVSVVVCVVVVVVVVVVVCVVCVVDDPVRVVVVVVVVVVVVVVVVVVVVD